Protein AF-A0A2A4XQ75-F1 (afdb_monomer_lite)

Secondary structure (DSSP, 8-state):
--TTSS---EEEE-SHHHHHHHHHTT-SEEEE-HHHHHHHHTPPSSS-S---

Foldseek 3Di:
DDPPPDDQDEAEDQDPVSVVVCVVVPHPHYDYDQQSNQVVVVHHPDPPDDPD

pLDDT: mean 90.62, std 12.52, range [46.84, 98.5]

Sequence (52 aa):
MSIFNEFLVLGNVWDVQSALSCRKLGFGVIGTSSAAVAASLGFEDGEDMPFS

Radius of gyration: 13.71 Å; chains: 1; bounding box: 38×22×28 Å

Structure (mmCIF, N/CA/C/O backbone):
data_AF-A0A2A4XQ75-F1
#
_entry.id   AF-A0A2A4XQ75-F1
#
loop_
_atom_site.group_PDB
_atom_site.id
_atom_site.type_symbol
_atom_site.label_atom_id
_atom_site.label_alt_id
_atom_site.label_comp_id
_atom_site.label_asym_id
_at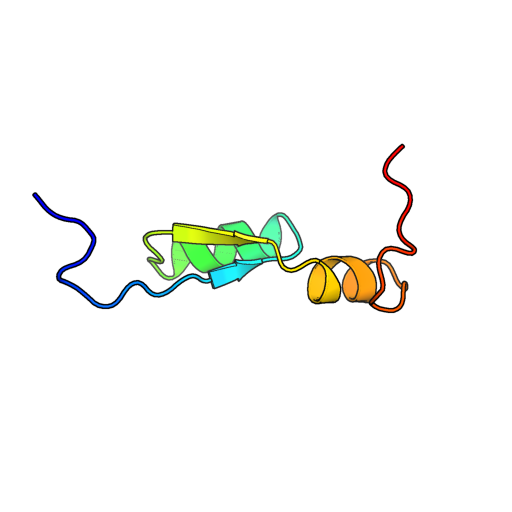om_site.label_entity_id
_atom_site.label_seq_id
_atom_site.pdbx_PDB_ins_code
_atom_site.Cartn_x
_atom_site.Cartn_y
_atom_site.Cartn_z
_atom_site.occupancy
_atom_site.B_iso_or_equiv
_atom_site.auth_seq_id
_atom_site.auth_comp_id
_atom_site.auth_asym_id
_atom_site.auth_atom_id
_atom_site.pdbx_PDB_model_num
ATOM 1 N N . MET A 1 1 ? -25.376 -9.171 7.976 1.00 46.84 1 MET A N 1
ATOM 2 C CA . MET A 1 1 ? -24.848 -7.799 7.843 1.00 46.84 1 MET A CA 1
ATOM 3 C C . MET A 1 1 ? -24.116 -7.736 6.511 1.00 46.84 1 MET A C 1
ATOM 5 O O . MET A 1 1 ? -23.106 -8.410 6.371 1.00 46.84 1 MET A O 1
ATOM 9 N N . SER A 1 2 ? -24.707 -7.098 5.496 1.00 51.53 2 SER A N 1
ATOM 10 C CA . SER A 1 2 ? -24.098 -6.994 4.163 1.00 51.53 2 SER A CA 1
ATOM 11 C C . SER A 1 2 ? -23.035 -5.901 4.202 1.00 51.53 2 SER A C 1
ATOM 13 O O . SER A 1 2 ? -23.366 -4.739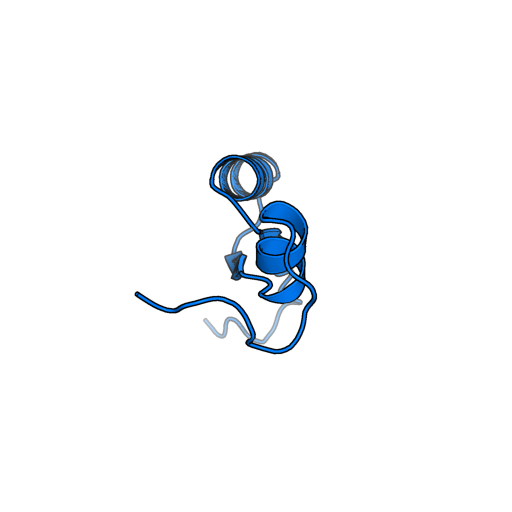 4.404 1.00 51.53 2 SER A O 1
ATOM 15 N N . ILE A 1 3 ? -21.773 -6.276 4.013 1.00 58.34 3 ILE A N 1
ATOM 16 C CA . ILE A 1 3 ? -20.634 -5.352 3.862 1.00 58.34 3 ILE A CA 1
ATOM 17 C C . ILE A 1 3 ? -20.719 -4.494 2.584 1.00 58.34 3 ILE A C 1
ATOM 19 O O . ILE A 1 3 ? -19.899 -3.607 2.399 1.00 58.34 3 ILE A O 1
ATOM 23 N N . PHE A 1 4 ? -21.712 -4.720 1.715 1.00 59.56 4 PHE A N 1
ATOM 24 C CA . PHE A 1 4 ? -21.854 -4.030 0.426 1.00 59.56 4 PHE A CA 1
ATOM 25 C C . PHE A 1 4 ? -22.855 -2.866 0.435 1.00 59.56 4 PHE A C 1
ATOM 27 O O . PHE A 1 4 ? -23.170 -2.335 -0.625 1.00 59.56 4 PHE A O 1
ATOM 34 N N . ASN A 1 5 ? -23.381 -2.479 1.602 1.00 67.12 5 ASN A N 1
ATOM 35 C CA . ASN A 1 5 ? -24.347 -1.378 1.711 1.00 67.12 5 ASN A CA 1
ATOM 36 C C . ASN A 1 5 ? -23.720 -0.043 2.161 1.00 67.12 5 ASN A C 1
ATOM 38 O O . ASN A 1 5 ? -24.438 0.944 2.300 1.00 67.12 5 ASN A O 1
ATOM 42 N N . GLU A 1 6 ? -22.399 -0.015 2.368 1.00 75.44 6 GLU A N 1
ATOM 43 C CA . GLU A 1 6 ? -21.602 1.166 2.716 1.00 75.44 6 GLU A CA 1
ATOM 44 C C . GLU A 1 6 ? -20.384 1.276 1.780 1.00 75.44 6 GLU A C 1
ATOM 46 O O . GLU A 1 6 ? -19.892 0.270 1.265 1.00 75.44 6 GLU A O 1
ATOM 51 N N . PHE A 1 7 ? -19.913 2.501 1.518 1.00 86.19 7 PHE A N 1
ATOM 52 C CA . PHE A 1 7 ? -18.794 2.746 0.603 1.00 86.19 7 PHE A CA 1
ATOM 53 C C . PHE A 1 7 ? -17.492 2.199 1.205 1.00 86.19 7 PHE A C 1
ATOM 55 O O . PHE A 1 7 ? -17.021 2.687 2.233 1.00 86.19 7 PHE A O 1
ATOM 62 N N . LEU A 1 8 ? -16.899 1.187 0.568 1.00 88.88 8 LEU A N 1
ATOM 63 C CA . LEU A 1 8 ? -15.644 0.598 1.025 1.00 88.88 8 LEU A CA 1
ATOM 64 C C . LEU A 1 8 ? -14.457 1.412 0.506 1.00 88.88 8 LEU A C 1
ATOM 66 O O . LEU A 1 8 ? -14.234 1.498 -0.701 1.00 88.88 8 LEU A O 1
ATOM 70 N N . VAL A 1 9 ? -13.664 1.968 1.420 1.00 92.31 9 VAL A N 1
ATOM 71 C CA . VAL A 1 9 ? -12.405 2.642 1.083 1.00 92.31 9 VAL A CA 1
ATOM 72 C C . VAL A 1 9 ? -11.245 1.674 1.308 1.00 92.31 9 VAL A C 1
ATOM 74 O O . VAL A 1 9 ? -10.976 1.272 2.441 1.00 92.31 9 VAL A O 1
ATOM 77 N N . LEU A 1 10 ? -10.557 1.305 0.224 1.00 95.19 10 LEU A N 1
ATOM 78 C CA . LEU A 1 10 ? -9.410 0.396 0.231 1.00 95.19 10 LEU A CA 1
ATOM 79 C C . LEU A 1 10 ? -8.105 1.185 0.086 1.00 95.19 10 LEU A C 1
ATOM 81 O O . LEU A 1 10 ? -7.871 1.823 -0.938 1.00 95.19 10 LEU A O 1
ATOM 85 N N . GLY A 1 11 ? -7.253 1.143 1.111 1.00 96.19 11 GLY A N 1
ATOM 86 C CA . GLY A 1 11 ? -5.927 1.757 1.048 1.00 96.19 11 GLY A CA 1
ATOM 87 C C . GLY A 1 11 ? -4.960 0.886 0.250 1.00 96.19 11 GLY A C 1
ATOM 88 O O . GLY A 1 11 ? -4.678 -0.236 0.671 1.00 96.19 11 GLY A O 1
ATOM 89 N N . ASN A 1 12 ? -4.445 1.400 -0.869 1.00 97.88 12 ASN A N 1
ATOM 90 C CA . ASN A 1 12 ? -3.367 0.753 -1.616 1.00 97.88 12 ASN A CA 1
ATOM 91 C C . ASN A 1 12 ? -2.036 0.934 -0.878 1.00 97.88 12 ASN A C 1
ATOM 93 O O . ASN A 1 12 ? -1.617 2.062 -0.622 1.00 97.88 12 ASN A O 1
ATOM 97 N N . VAL A 1 13 ? -1.374 -0.175 -0.558 1.00 98.50 13 VAL A N 1
ATOM 98 C CA . VAL A 1 13 ? -0.097 -0.217 0.166 1.00 98.50 13 VAL A CA 1
ATOM 99 C C . VAL A 1 13 ? 0.959 -0.950 -0.661 1.00 98.50 13 VAL A C 1
ATOM 101 O O . VAL A 1 13 ? 0.625 -1.769 -1.521 1.00 98.50 13 VAL A O 1
ATOM 104 N N . TRP A 1 14 ? 2.232 -0.649 -0.414 1.00 97.81 14 TRP A N 1
ATOM 105 C CA . TRP A 1 14 ? 3.364 -1.182 -1.188 1.00 97.81 14 TRP A CA 1
ATOM 106 C C . TRP A 1 14 ? 4.507 -1.722 -0.321 1.00 97.81 14 TRP A C 1
ATOM 108 O O . TRP A 1 14 ? 5.415 -2.369 -0.829 1.00 97.81 14 TRP A O 1
ATOM 118 N N . ASP A 1 15 ? 4.453 -1.511 0.994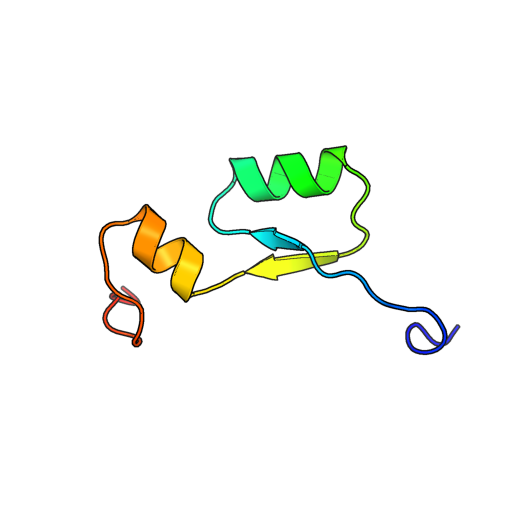 1.00 97.88 15 ASP A N 1
ATOM 119 C CA . ASP A 1 15 ? 5.421 -2.028 1.958 1.00 97.88 15 ASP A CA 1
ATOM 120 C C . ASP A 1 15 ? 4.804 -2.139 3.368 1.00 97.88 15 ASP A C 1
ATOM 122 O O . ASP A 1 15 ? 3.625 -1.853 3.604 1.00 97.88 15 ASP A O 1
ATOM 126 N N . VAL A 1 16 ? 5.616 -2.550 4.344 1.00 98.25 16 VAL A N 1
ATOM 127 C CA . VAL A 1 16 ? 5.165 -2.687 5.737 1.00 98.25 16 VAL A CA 1
ATOM 128 C C . VAL A 1 16 ? 4.790 -1.328 6.348 1.00 98.25 16 VAL A C 1
ATOM 130 O O . VAL A 1 16 ? 3.832 -1.244 7.119 1.00 98.25 16 VAL A O 1
ATOM 133 N N . GLN A 1 17 ? 5.510 -0.250 6.025 1.00 98.38 17 GLN A N 1
ATOM 134 C CA . GLN A 1 17 ? 5.286 1.064 6.642 1.00 98.38 17 GLN A CA 1
ATOM 135 C C . GLN A 1 17 ? 3.995 1.731 6.159 1.00 98.38 17 GLN A C 1
ATOM 137 O O . GLN A 1 17 ? 3.253 2.298 6.968 1.00 98.38 17 GLN A O 1
ATOM 142 N N . SER A 1 18 ? 3.682 1.622 4.872 1.00 98.31 18 SER A N 1
ATOM 143 C CA . SER A 1 18 ? 2.418 2.081 4.290 1.00 98.31 18 SER A CA 1
ATOM 144 C C . SER A 1 18 ? 1.231 1.303 4.870 1.00 98.31 18 SER A C 1
ATOM 146 O O . SER A 1 18 ? 0.256 1.919 5.305 1.00 98.31 18 SER A O 1
ATOM 148 N N . ALA A 1 19 ? 1.347 -0.021 5.036 1.00 98.38 19 ALA A N 1
ATOM 149 C CA . ALA A 1 19 ? 0.329 -0.836 5.707 1.00 98.38 19 ALA A CA 1
ATOM 150 C C . ALA A 1 19 ? 0.082 -0.419 7.167 1.00 98.38 19 ALA A C 1
ATOM 152 O O . ALA A 1 19 ? -1.067 -0.274 7.602 1.00 98.38 19 ALA A O 1
ATOM 153 N N . LEU A 1 20 ? 1.152 -0.177 7.931 1.00 98.50 20 LEU A N 1
ATOM 154 C CA . LEU A 1 20 ? 1.044 0.319 9.305 1.00 98.50 20 LEU A CA 1
ATOM 155 C C . LEU A 1 20 ? 0.428 1.722 9.363 1.00 98.50 20 LEU A C 1
ATOM 157 O O . LEU A 1 20 ? -0.334 2.013 10.286 1.00 98.50 20 LEU A O 1
ATOM 161 N N . SER A 1 21 ? 0.725 2.576 8.387 1.00 98.31 21 SER A N 1
ATOM 162 C CA . SER A 1 21 ? 0.146 3.918 8.282 1.00 98.31 21 SER A CA 1
ATOM 163 C C . SER A 1 21 ? -1.358 3.864 8.010 1.00 98.31 21 SER A C 1
ATOM 165 O O . SER A 1 21 ? -2.120 4.485 8.748 1.00 98.31 21 SER A O 1
ATOM 167 N N . CYS A 1 22 ? -1.815 3.049 7.052 1.00 97.88 22 CYS A N 1
ATOM 168 C CA . CYS A 1 22 ? -3.246 2.841 6.800 1.00 97.88 22 CYS A CA 1
ATOM 169 C C . CYS A 1 22 ? -3.983 2.307 8.036 1.00 97.88 22 CYS A C 1
ATOM 171 O O . CYS A 1 22 ? -5.062 2.798 8.367 1.00 97.88 22 CYS A O 1
ATOM 173 N N . ARG A 1 23 ? -3.373 1.371 8.781 1.00 97.38 23 ARG A N 1
ATOM 174 C CA . ARG A 1 23 ? -3.927 0.898 10.061 1.00 97.38 23 ARG A CA 1
ATOM 175 C C . ARG A 1 23 ? -4.078 2.040 11.069 1.00 97.38 23 ARG A C 1
ATOM 177 O O . ARG A 1 23 ? -5.131 2.163 11.685 1.00 97.38 23 ARG A O 1
ATOM 184 N N . LYS A 1 24 ? -3.045 2.872 11.248 1.00 98.38 24 LYS A N 1
ATOM 185 C CA . LYS A 1 24 ? -3.079 4.018 12.180 1.00 98.38 24 LYS A CA 1
ATOM 186 C C . LYS A 1 24 ? -4.133 5.058 11.790 1.00 98.38 24 LYS A C 1
ATOM 188 O O . LYS A 1 24 ? -4.706 5.684 12.672 1.00 98.38 24 LYS A O 1
ATOM 193 N N . LEU A 1 25 ? -4.389 5.219 10.493 1.00 97.50 25 LEU A N 1
ATOM 194 C CA . LEU A 1 25 ? -5.405 6.122 9.949 1.00 97.50 25 LEU A CA 1
ATOM 195 C C . LEU A 1 25 ? -6.834 5.551 10.003 1.00 97.50 25 LEU A C 1
ATOM 197 O O . LEU A 1 25 ? -7.771 6.246 9.626 1.00 97.50 25 LEU A O 1
ATOM 201 N N . GLY A 1 26 ? -7.019 4.314 10.479 1.00 95.88 26 GLY A N 1
ATOM 202 C CA . GLY A 1 26 ? -8.342 3.724 10.695 1.00 95.88 26 GLY A CA 1
ATOM 203 C C . GLY A 1 26 ? -8.980 3.086 9.459 1.00 95.88 26 GLY A C 1
ATOM 204 O O . GLY A 1 26 ? -10.191 2.882 9.444 1.00 95.88 26 GLY A O 1
ATOM 205 N N . PHE A 1 27 ? -8.199 2.749 8.427 1.00 95.75 27 PHE A N 1
ATOM 206 C CA . PHE A 1 27 ? -8.722 2.001 7.282 1.00 95.75 27 PHE A CA 1
ATOM 207 C C . PHE A 1 27 ? -9.208 0.616 7.728 1.00 95.75 27 PHE A C 1
ATOM 209 O O . PHE A 1 27 ? -8.465 -0.138 8.359 1.00 95.75 27 PHE A O 1
ATOM 216 N N . GLY A 1 28 ? -10.447 0.266 7.369 1.00 92.75 28 GLY A N 1
ATOM 217 C CA . GLY A 1 28 ? -11.030 -1.043 7.682 1.00 92.75 28 GLY A CA 1
ATOM 218 C C . GLY A 1 28 ? -10.456 -2.188 6.841 1.00 92.75 28 GLY A C 1
ATOM 219 O O . GLY A 1 28 ? -10.491 -3.340 7.265 1.00 92.75 28 GLY A O 1
ATOM 220 N N . VAL A 1 29 ? -9.908 -1.869 5.665 1.00 94.62 29 VAL A N 1
ATOM 221 C CA . VAL A 1 29 ? -9.287 -2.810 4.726 1.00 94.62 29 VAL A CA 1
ATOM 222 C C . VAL A 1 29 ? -8.113 -2.150 3.997 1.00 94.62 29 VAL A C 1
ATOM 224 O O . VAL A 1 29 ? -8.099 -0.936 3.780 1.00 94.62 29 VAL A O 1
ATOM 227 N N . ILE A 1 30 ? -7.140 -2.962 3.587 1.00 97.50 30 ILE A N 1
ATOM 228 C CA . ILE A 1 30 ? -6.014 -2.555 2.736 1.00 97.50 30 ILE A CA 1
ATOM 229 C C . ILE A 1 30 ? -5.837 -3.561 1.598 1.00 97.50 30 ILE A C 1
ATOM 231 O O . ILE A 1 30 ? -6.197 -4.730 1.742 1.00 97.50 30 ILE A O 1
ATOM 235 N N . GLY A 1 31 ? -5.291 -3.099 0.479 1.00 97.38 31 GLY A N 1
ATOM 236 C CA . GLY A 1 31 ? -4.936 -3.913 -0.679 1.00 97.38 31 GLY A CA 1
ATOM 237 C C . GLY A 1 31 ? -3.532 -3.566 -1.154 1.00 97.38 31 GLY A C 1
ATOM 238 O O . GLY A 1 31 ? -3.019 -2.489 -0.858 1.00 97.38 31 GLY A O 1
ATOM 239 N N . THR A 1 32 ? -2.887 -4.476 -1.873 1.00 97.56 32 THR A N 1
ATOM 240 C CA . THR A 1 32 ? -1.587 -4.199 -2.488 1.00 97.56 32 THR A CA 1
ATOM 241 C C . THR A 1 32 ? -1.776 -3.598 -3.878 1.00 97.56 32 THR A C 1
ATOM 243 O O . THR A 1 32 ? -2.695 -3.969 -4.606 1.00 97.56 32 THR A O 1
ATOM 246 N N . SER A 1 33 ? -0.897 -2.670 -4.258 1.00 97.06 33 SER A N 1
ATOM 247 C CA . SER A 1 33 ? -0.820 -2.153 -5.629 1.00 97.06 33 SER A CA 1
ATOM 248 C C . SER A 1 33 ? 0.481 -2.624 -6.271 1.00 97.06 33 SER A C 1
ATOM 250 O O . SER A 1 33 ? 1.554 -2.238 -5.815 1.00 97.06 33 SER A O 1
ATOM 252 N N . SER A 1 34 ? 0.389 -3.445 -7.323 1.00 95.62 34 SER A N 1
ATOM 253 C CA . SER A 1 34 ? 1.557 -3.946 -8.065 1.00 95.62 34 SER A CA 1
ATOM 254 C C . SER A 1 34 ? 2.417 -2.805 -8.599 1.00 95.62 34 SER A C 1
ATOM 256 O O . SER A 1 34 ? 3.619 -2.808 -8.366 1.00 95.62 34 SER A O 1
ATOM 258 N N . ALA A 1 35 ? 1.793 -1.793 -9.206 1.00 96.31 35 ALA A N 1
ATOM 259 C CA . ALA A 1 35 ? 2.473 -0.610 -9.723 1.00 96.31 35 ALA A CA 1
ATOM 260 C C . ALA A 1 35 ? 3.269 0.129 -8.634 1.00 96.31 35 ALA A C 1
ATOM 262 O O . ALA A 1 35 ? 4.421 0.502 -8.837 1.00 96.3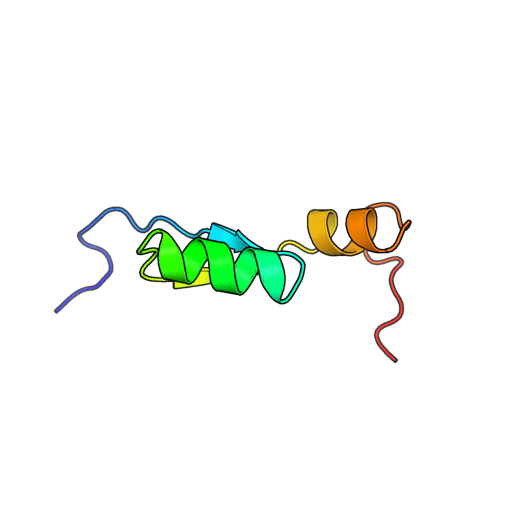1 35 ALA A O 1
ATOM 263 N N . ALA A 1 36 ? 2.675 0.314 -7.448 1.00 96.81 36 ALA A N 1
ATOM 264 C CA . ALA A 1 36 ? 3.350 0.984 -6.337 1.00 96.81 36 ALA A CA 1
ATOM 265 C C . ALA A 1 36 ? 4.491 0.134 -5.749 1.00 96.81 36 ALA A C 1
ATOM 267 O O . ALA A 1 36 ? 5.542 0.674 -5.407 1.00 96.81 36 ALA A O 1
ATOM 268 N N . VAL A 1 37 ? 4.308 -1.190 -5.663 1.00 96.75 37 VAL A N 1
ATOM 269 C CA . VAL A 1 37 ? 5.368 -2.124 -5.253 1.00 96.75 37 VAL A CA 1
ATOM 270 C C . VAL A 1 37 ? 6.526 -2.091 -6.254 1.00 96.75 37 VAL A C 1
ATOM 272 O O . VAL A 1 37 ? 7.666 -1.902 -5.832 1.00 96.75 37 VAL A O 1
ATOM 275 N N . ALA A 1 38 ? 6.243 -2.187 -7.557 1.00 96.50 38 ALA A N 1
ATOM 276 C CA . ALA A 1 38 ? 7.238 -2.133 -8.629 1.00 96.50 38 ALA A CA 1
ATOM 277 C C . ALA A 1 38 ? 8.065 -0.848 -8.560 1.00 96.50 38 ALA A C 1
ATOM 279 O O . ALA A 1 38 ? 9.288 -0.909 -8.416 1.00 96.50 38 ALA A O 1
ATOM 280 N N . ALA A 1 39 ? 7.391 0.303 -8.514 1.00 96.12 39 ALA A N 1
ATOM 281 C CA . ALA A 1 39 ? 8.049 1.598 -8.407 1.00 96.12 39 ALA A CA 1
ATOM 282 C C . ALA A 1 39 ? 8.933 1.703 -7.149 1.00 96.12 39 ALA A C 1
ATOM 284 O O . ALA A 1 39 ? 10.041 2.232 -7.215 1.00 96.12 39 ALA A O 1
ATOM 285 N N . SER A 1 40 ? 8.487 1.160 -6.007 1.00 96.00 40 SER A N 1
ATOM 286 C CA . SER A 1 40 ? 9.272 1.169 -4.761 1.00 96.00 40 SER A CA 1
ATOM 287 C C . SER A 1 40 ? 10.554 0.327 -4.825 1.00 96.00 40 SER A C 1
ATOM 289 O O . SER A 1 40 ? 11.492 0.574 -4.069 1.00 96.00 40 SER A O 1
ATOM 291 N N . LEU A 1 41 ? 10.600 -0.644 -5.740 1.00 94.56 41 LEU A N 1
ATOM 292 C CA . LEU A 1 41 ? 11.721 -1.557 -5.959 1.00 94.56 41 LEU A CA 1
ATOM 293 C C . LEU A 1 41 ? 12.567 -1.176 -7.188 1.00 94.56 41 LEU A C 1
ATOM 295 O O . LEU A 1 41 ? 13.557 -1.847 -7.472 1.00 94.56 41 LEU A O 1
ATOM 299 N N . GLY A 1 42 ? 12.212 -0.096 -7.893 1.00 94.44 42 G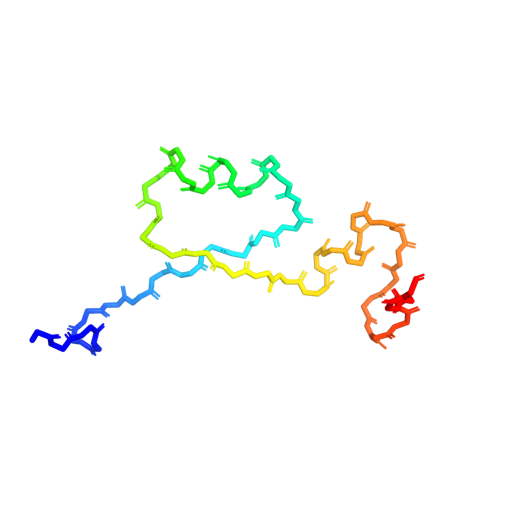LY A N 1
ATOM 300 C CA . GLY A 1 42 ? 12.918 0.378 -9.088 1.00 94.44 42 GLY A CA 1
ATOM 301 C C . GLY A 1 42 ? 12.533 -0.337 -10.387 1.00 94.44 42 GLY A C 1
ATOM 302 O O . GLY A 1 42 ? 13.277 -0.249 -11.360 1.00 94.44 42 GLY A O 1
ATOM 303 N N . PHE A 1 43 ? 11.397 -1.035 -10.404 1.00 94.50 43 PHE A N 1
ATOM 304 C CA . PHE A 1 43 ? 10.815 -1.632 -11.605 1.00 94.50 43 PHE A CA 1
ATOM 305 C C . PHE A 1 43 ? 9.731 -0.721 -12.185 1.00 94.50 43 PHE A C 1
ATOM 307 O O . PHE A 1 43 ? 9.060 0.014 -11.457 1.00 94.50 43 PHE A O 1
ATOM 314 N N . GLU A 1 44 ? 9.533 -0.816 -13.496 1.00 93.81 44 GLU A N 1
ATOM 315 C CA . GLU A 1 44 ? 8.328 -0.299 -14.143 1.00 93.81 44 GLU A CA 1
ATOM 316 C C . GLU A 1 44 ? 7.135 -1.225 -13.852 1.00 93.81 44 GLU A C 1
ATOM 318 O O . GLU A 1 44 ? 7.301 -2.404 -13.524 1.00 93.81 44 GLU A O 1
ATOM 323 N N . ASP A 1 45 ? 5.920 -0.689 -13.952 1.00 92.62 45 ASP A N 1
ATOM 324 C CA . ASP A 1 45 ? 4.714 -1.519 -13.904 1.00 92.62 45 ASP A CA 1
ATOM 325 C C . ASP A 1 45 ?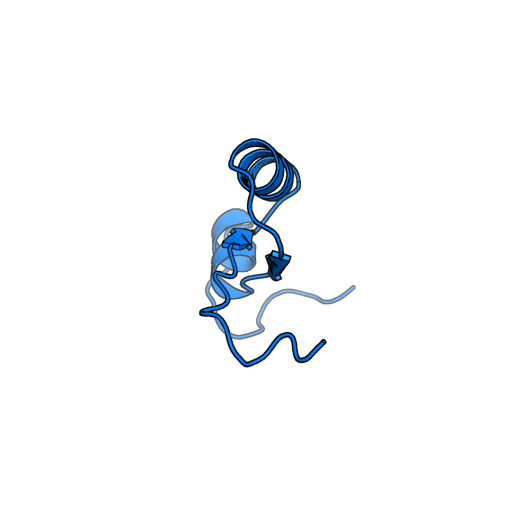 4.579 -2.345 -15.196 1.00 92.62 45 ASP A C 1
ATOM 327 O O . ASP A 1 45 ? 4.969 -1.887 -16.270 1.00 92.62 45 ASP A O 1
ATOM 331 N N . GLY A 1 46 ? 3.997 -3.546 -15.102 1.00 92.31 46 GLY A N 1
ATOM 332 C CA . GLY A 1 46 ? 3.867 -4.452 -16.254 1.00 92.31 46 GLY A CA 1
ATOM 333 C C . GLY A 1 46 ? 4.250 -5.915 -16.020 1.00 92.31 46 GLY A C 1
ATOM 334 O O . GLY A 1 46 ? 4.622 -6.591 -16.968 1.00 92.31 46 GLY A O 1
ATOM 335 N N . GLU A 1 47 ? 4.149 -6.416 -14.784 1.00 90.81 47 GLU A N 1
ATOM 336 C CA . GLU A 1 47 ? 4.445 -7.821 -14.420 1.00 90.81 47 GLU A CA 1
ATOM 337 C C . GLU A 1 47 ? 5.915 -8.264 -14.605 1.00 90.81 47 GLU A C 1
ATOM 339 O O . GLU A 1 47 ? 6.220 -9.449 -14.502 1.00 90.81 47 GLU A O 1
ATOM 344 N N . ASP A 1 48 ? 6.849 -7.321 -14.776 1.00 89.31 48 ASP A N 1
ATOM 345 C CA . ASP A 1 48 ? 8.287 -7.600 -14.949 1.00 89.31 48 ASP A CA 1
ATOM 346 C C . ASP A 1 48 ? 9.018 -7.990 -13.646 1.00 89.31 48 ASP A C 1
ATOM 348 O O . ASP A 1 48 ? 10.184 -8.397 -13.665 1.00 89.31 48 ASP A O 1
ATOM 352 N N . MET A 1 49 ? 8.357 -7.870 -12.489 1.00 90.56 49 MET A N 1
ATOM 353 C CA . MET A 1 49 ? 8.931 -8.273 -11.203 1.00 90.56 49 MET A CA 1
ATOM 354 C C . MET A 1 49 ? 9.007 -9.808 -11.074 1.00 90.56 49 MET A C 1
ATOM 356 O O . MET A 1 49 ? 7.993 -10.484 -11.265 1.00 90.56 49 MET A O 1
ATOM 360 N N . PRO A 1 50 ? 10.155 -10.383 -10.660 1.00 89.62 50 PRO A N 1
ATOM 361 C CA . PRO A 1 50 ? 10.257 -11.814 -10.377 1.00 89.62 50 PRO A CA 1
ATOM 362 C C . PRO A 1 50 ? 9.352 -12.249 -9.215 1.00 89.62 50 PRO A C 1
ATOM 364 O O . PRO A 1 50 ? 9.290 -11.589 -8.180 1.00 89.62 50 PRO A O 1
ATOM 367 N N . PHE A 1 51 ? 8.712 -13.413 -9.350 1.00 87.75 51 PHE A N 1
ATOM 368 C CA . PHE A 1 51 ? 7.897 -14.028 -8.290 1.00 87.75 51 PHE A CA 1
ATOM 369 C C . PHE A 1 51 ? 8.701 -14.937 -7.335 1.00 87.75 51 PHE A C 1
ATOM 371 O O . PHE A 1 51 ? 8.107 -15.553 -6.447 1.00 87.75 51 PHE A O 1
ATOM 378 N N . SER A 1 52 ? 10.021 -15.061 -7.535 1.00 68.19 52 SER A N 1
ATOM 379 C CA . SER A 1 52 ? 10.897 -16.074 -6.917 1.00 68.19 52 SER A CA 1
ATOM 380 C C . SER A 1 52 ? 12.099 -15.486 -6.194 1.00 68.19 52 SER A C 1
ATOM 382 O O . SER A 1 52 ? 12.816 -14.699 -6.854 1.00 68.19 52 SER A O 1
#